Protein AF-A0A9J6GJ18-F1 (afdb_monomer_lite)

Secondary structure (DSSP, 8-state):
-----TTGGG-TTTTTTS-HHHHHHHHHHHHHHHHHTSSS--HHHHHHHHHHHHHHHHHHHHHH-GGG--HHHHHGGGHHHHHHHH---

Foldseek 3Di:
DDPPPPLVVVCPVCVVPDDPVVVVLVSLQVQLLVLLQDQDHDPVSLVSSLVSLVVSLVCQCVPPNPVSNDPVSVCSNCSSVCCVVPNRD

Radius of gyration: 13.62 Å; chains: 1; bounding box: 29×30×32 Å

Structure (mmCIF, N/CA/C/O backbone):
data_AF-A0A9J6GJ18-F1
#
_entry.id   AF-A0A9J6GJ18-F1
#
loop_
_atom_site.group_PDB
_atom_site.id
_atom_site.type_symbol
_atom_site.label_atom_id
_atom_site.label_alt_id
_atom_site.label_comp_id
_atom_site.label_asym_id
_atom_site.label_entity_id
_atom_site.label_seq_id
_atom_site.pdbx_PDB_ins_code
_atom_site.Cartn_x
_atom_site.Cartn_y
_atom_site.Cartn_z
_atom_site.occupancy
_atom_site.B_iso_or_equiv
_atom_site.auth_seq_id
_atom_site.auth_comp_id
_atom_site.auth_asym_id
_atom_site.auth_atom_id
_atom_site.pdbx_PDB_model_num
ATOM 1 N N . MET A 1 1 ? 14.001 -14.867 13.786 1.00 31.17 1 MET A N 1
ATOM 2 C CA . MET A 1 1 ? 12.628 -15.407 13.809 1.00 31.17 1 MET A CA 1
ATOM 3 C C . MET A 1 1 ? 11.878 -14.633 12.752 1.00 31.17 1 MET A C 1
ATOM 5 O O . MET A 1 1 ? 11.484 -13.504 13.009 1.00 31.17 1 MET A O 1
ATOM 9 N N . GLU A 1 2 ? 11.879 -15.155 11.528 1.00 33.03 2 GLU A N 1
ATOM 10 C CA . GLU A 1 2 ? 11.274 -14.472 10.386 1.00 33.03 2 GLU A CA 1
ATOM 11 C C . GLU A 1 2 ? 9.782 -14.330 10.669 1.00 33.03 2 GLU A C 1
ATOM 13 O O . GLU A 1 2 ? 9.090 -15.312 10.944 1.00 33.03 2 GLU A O 1
ATOM 18 N N . MET A 1 3 ? 9.315 -13.088 10.712 1.00 37.62 3 MET A N 1
ATOM 19 C CA . MET A 1 3 ? 7.900 -12.781 10.783 1.00 37.62 3 MET A CA 1
ATOM 20 C C . MET A 1 3 ? 7.313 -13.218 9.444 1.00 37.62 3 MET A C 1
ATOM 22 O O . MET A 1 3 ? 7.356 -12.462 8.481 1.00 37.62 3 MET A O 1
ATOM 26 N N . VAL A 1 4 ? 6.832 -14.460 9.369 1.00 46.94 4 VAL A N 1
ATOM 27 C CA . VAL A 1 4 ? 5.990 -14.906 8.259 1.00 46.94 4 VAL A CA 1
ATOM 28 C C . VAL A 1 4 ? 4.777 -13.987 8.292 1.00 46.94 4 VAL A C 1
ATOM 30 O O . VAL 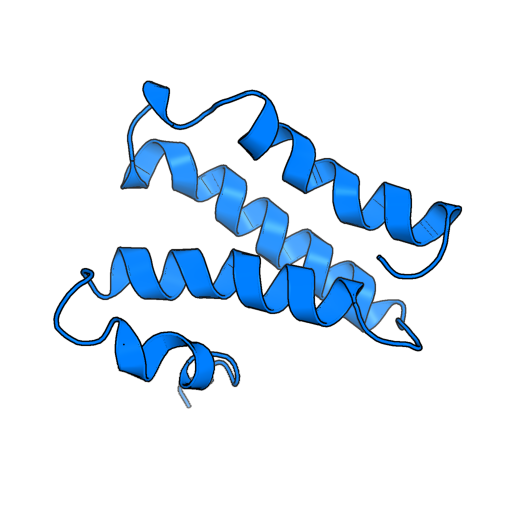A 1 4 ? 3.946 -14.082 9.198 1.00 46.94 4 VAL A O 1
ATOM 33 N N . ASP A 1 5 ? 4.750 -13.012 7.384 1.00 53.12 5 ASP A N 1
ATOM 34 C CA . ASP A 1 5 ? 3.638 -12.085 7.253 1.00 53.12 5 ASP A CA 1
ATOM 35 C C . ASP A 1 5 ? 2.375 -12.947 7.045 1.00 53.12 5 ASP A C 1
ATOM 37 O O . ASP A 1 5 ? 2.345 -13.787 6.139 1.00 53.12 5 ASP A O 1
ATOM 41 N N . PRO A 1 6 ? 1.348 -12.828 7.911 1.00 54.44 6 PRO A N 1
ATOM 42 C CA . PRO A 1 6 ? 0.171 -13.696 7.865 1.00 54.44 6 PRO A CA 1
ATOM 43 C C . PRO A 1 6 ? -0.626 -13.552 6.560 1.00 54.44 6 PRO A C 1
ATOM 45 O O . PRO A 1 6 ? -1.581 -14.299 6.347 1.00 54.44 6 PRO A O 1
ATOM 48 N N . PHE A 1 7 ? -0.231 -12.629 5.674 1.00 56.91 7 PHE A N 1
ATOM 49 C CA . PHE A 1 7 ? -0.793 -12.451 4.349 1.00 56.91 7 PHE A CA 1
ATOM 50 C C . PHE A 1 7 ? -0.039 -13.206 3.235 1.00 56.91 7 PHE A C 1
ATOM 52 O O . PHE A 1 7 ? -0.487 -13.181 2.089 1.00 56.91 7 PHE A O 1
ATOM 59 N N . LEU A 1 8 ? 1.018 -13.971 3.535 1.00 53.38 8 LEU A N 1
ATOM 60 C CA . LEU A 1 8 ? 1.624 -14.886 2.550 1.00 53.38 8 LEU A CA 1
ATOM 61 C C . LEU A 1 8 ? 0.622 -15.964 2.068 1.00 53.38 8 LEU A C 1
ATOM 63 O O . LEU A 1 8 ? 0.756 -16.514 0.983 1.00 53.38 8 LEU A O 1
ATOM 67 N N . GLY A 1 9 ? -0.442 -16.222 2.837 1.00 57.22 9 GLY A N 1
ATOM 68 C CA . GLY A 1 9 ? -1.519 -17.144 2.461 1.00 57.22 9 GLY A CA 1
ATOM 69 C C . GLY A 1 9 ? -2.499 -16.633 1.393 1.00 57.22 9 GLY A C 1
ATOM 70 O O . GLY A 1 9 ? -3.362 -17.405 0.979 1.00 57.22 9 GLY A O 1
ATOM 71 N N . TYR A 1 10 ? -2.414 -15.374 0.939 1.00 62.84 10 TYR A N 1
ATOM 72 C CA . TYR A 1 10 ? -3.341 -14.829 -0.075 1.00 62.84 10 TYR A CA 1
ATOM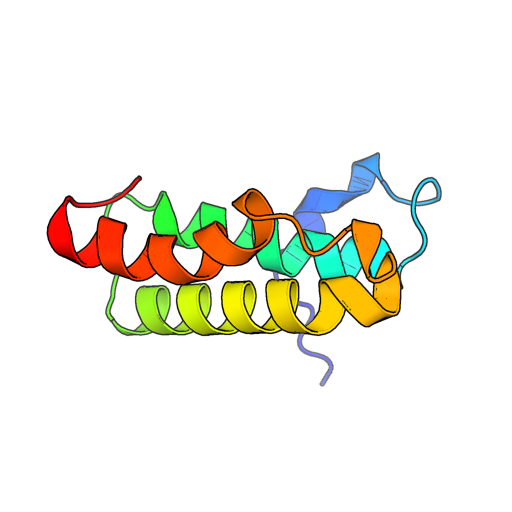 73 C C . TYR A 1 10 ? -2.876 -15.027 -1.523 1.00 62.84 10 TYR A C 1
ATOM 75 O O . TYR A 1 10 ? -3.655 -14.775 -2.442 1.00 62.84 10 TYR A O 1
ATOM 83 N N . THR A 1 11 ? -1.641 -15.478 -1.746 1.00 68.69 11 THR A N 1
ATOM 84 C CA . THR A 1 11 ? -1.052 -15.640 -3.082 1.00 68.69 11 THR A CA 1
ATOM 85 C C . THR A 1 11 ? -0.741 -17.076 -3.548 1.00 68.69 11 THR A C 1
ATOM 87 O O . THR A 1 11 ? -0.035 -17.174 -4.547 1.00 68.69 11 THR A O 1
ATOM 90 N N . PRO A 1 12 ? -1.289 -18.191 -2.996 1.00 75.19 12 PRO A N 1
ATOM 91 C CA . PRO A 1 12 ? -0.988 -19.538 -3.514 1.00 75.19 12 PRO A CA 1
ATOM 92 C C . PRO A 1 12 ? -1.263 -19.703 -5.014 1.00 75.19 12 PRO A C 1
ATOM 94 O O . PRO A 1 12 ? -0.657 -20.523 -5.692 1.00 75.19 12 PRO A O 1
ATOM 97 N N . CYS A 1 13 ? -2.209 -18.928 -5.552 1.00 81.12 13 CYS A N 1
ATOM 98 C CA . CYS A 1 13 ? -2.545 -18.943 -6.972 1.00 81.12 13 CYS A CA 1
ATOM 99 C C . CYS A 1 13 ? -1.549 -18.183 -7.864 1.00 81.12 13 CYS A C 1
ATOM 101 O O . CYS A 1 13 ? -1.687 -18.234 -9.084 1.00 81.12 13 CYS A O 1
ATOM 103 N N . LEU A 1 14 ? -0.586 -17.467 -7.281 1.00 83.50 14 LEU A N 1
ATOM 104 C CA . LEU A 1 14 ? 0.440 -16.686 -7.977 1.00 83.50 14 LEU A CA 1
ATOM 105 C C . LEU A 1 14 ? 1.833 -17.323 -7.863 1.00 83.50 14 LEU A C 1
ATOM 107 O O . LEU A 1 14 ? 2.752 -16.884 -8.563 1.00 83.50 14 LEU A O 1
ATOM 111 N N . ASP A 1 15 ? 1.966 -18.379 -7.056 1.00 83.06 15 ASP A N 1
ATOM 112 C CA . ASP A 1 15 ? 3.187 -19.166 -6.916 1.00 83.06 15 ASP A CA 1
ATOM 113 C C . ASP A 1 15 ? 3.628 -19.732 -8.271 1.00 83.06 15 ASP A C 1
ATOM 115 O O . ASP A 1 15 ? 2.868 -20.383 -8.991 1.00 83.06 15 ASP A O 1
ATOM 119 N N . GLY A 1 16 ? 4.876 -19.446 -8.647 1.00 84.62 16 GLY A N 1
ATOM 120 C CA . GLY A 1 16 ? 5.442 -19.840 -9.940 1.00 84.62 16 GLY A CA 1
ATOM 121 C C . GLY A 1 16 ? 4.949 -19.026 -11.146 1.00 84.62 16 GLY A C 1
ATOM 122 O O . GLY A 1 16 ? 5.445 -19.247 -12.249 1.00 84.62 16 GLY A O 1
ATOM 123 N N . ILE A 1 17 ? 4.021 -18.077 -10.958 1.00 89.56 17 ILE A N 1
ATOM 124 C CA . ILE A 1 17 ? 3.554 -17.149 -12.006 1.00 89.56 17 ILE A CA 1
ATOM 125 C C . ILE A 1 17 ? 4.235 -15.787 -11.859 1.00 89.56 17 ILE A C 1
ATOM 127 O O . ILE A 1 17 ? 4.721 -15.222 -12.839 1.00 89.56 17 ILE A O 1
ATOM 131 N N . LEU A 1 18 ? 4.267 -15.249 -10.638 1.00 88.06 18 LEU A N 1
ATOM 132 C CA . LEU A 1 18 ? 4.920 -13.979 -10.327 1.00 88.06 18 LEU A CA 1
ATOM 133 C C . LEU A 1 18 ? 6.237 -14.218 -9.592 1.00 88.06 18 LEU A C 1
ATOM 135 O O . LEU A 1 18 ? 6.339 -15.103 -8.748 1.00 88.06 18 LEU A O 1
ATOM 139 N N . ALA A 1 19 ? 7.229 -13.371 -9.865 1.00 91.19 19 ALA A N 1
ATOM 140 C CA . ALA A 1 19 ? 8.446 -13.336 -9.064 1.00 91.19 19 ALA A CA 1
ATOM 141 C C . ALA A 1 19 ? 8.115 -12.984 -7.605 1.00 91.19 19 ALA A C 1
ATOM 143 O O . ALA A 1 19 ? 7.284 -12.104 -7.360 1.00 91.19 19 ALA A O 1
ATOM 144 N N . ASP A 1 20 ? 8.803 -13.616 -6.654 1.00 88.94 20 ASP A N 1
ATOM 145 C CA . ASP A 1 20 ? 8.545 -13.475 -5.213 1.00 88.94 20 ASP A CA 1
ATOM 146 C C . ASP A 1 20 ? 8.514 -12.012 -4.755 1.00 88.94 20 ASP A C 1
ATOM 148 O O . ASP A 1 20 ? 7.680 -11.618 -3.945 1.00 88.94 20 ASP A O 1
ATOM 152 N N . ILE A 1 21 ? 9.374 -11.166 -5.329 1.00 92.12 21 ILE A N 1
ATOM 153 C CA . ILE A 1 21 ? 9.407 -9.731 -5.027 1.00 92.12 21 ILE A CA 1
ATOM 154 C C . ILE A 1 21 ? 8.103 -9.018 -5.414 1.00 92.12 21 ILE A C 1
ATOM 156 O O . ILE A 1 21 ? 7.582 -8.215 -4.641 1.00 92.12 21 ILE A O 1
ATOM 160 N N . CYS A 1 22 ? 7.526 -9.353 -6.569 1.00 92.38 22 CYS A N 1
ATOM 161 C CA . CYS A 1 22 ? 6.255 -8.796 -7.022 1.00 92.38 22 CYS A CA 1
ATOM 162 C C . CYS A 1 22 ? 5.086 -9.341 -6.195 1.00 92.38 22 CYS A C 1
ATOM 164 O O . CYS A 1 22 ? 4.134 -8.607 -5.924 1.00 92.38 22 CYS A O 1
ATOM 166 N N . GLN A 1 23 ? 5.165 -10.605 -5.768 1.00 90.88 23 GLN A N 1
ATOM 167 C CA . GLN A 1 23 ? 4.167 -11.209 -4.886 1.00 90.88 23 GLN A CA 1
ATOM 168 C C . GLN A 1 23 ? 4.154 -10.536 -3.510 1.00 90.88 23 GLN A C 1
ATOM 170 O O . GLN A 1 23 ? 3.112 -10.047 -3.078 1.00 90.88 23 GLN A O 1
ATOM 175 N N . ASN A 1 24 ? 5.317 -10.415 -2.868 1.00 91.12 24 ASN A N 1
ATOM 176 C CA . ASN A 1 24 ? 5.465 -9.733 -1.581 1.00 91.12 24 ASN A CA 1
ATOM 177 C C . ASN A 1 24 ? 4.996 -8.276 -1.659 1.00 91.12 24 ASN A C 1
ATOM 179 O O . ASN A 1 24 ? 4.276 -7.795 -0.782 1.00 91.12 24 ASN A O 1
ATOM 183 N N . HIS A 1 25 ? 5.335 -7.592 -2.752 1.00 95.06 25 HIS A N 1
ATOM 184 C CA . HIS A 1 25 ? 4.851 -6.246 -3.011 1.00 95.06 25 HIS A CA 1
ATOM 185 C C . HI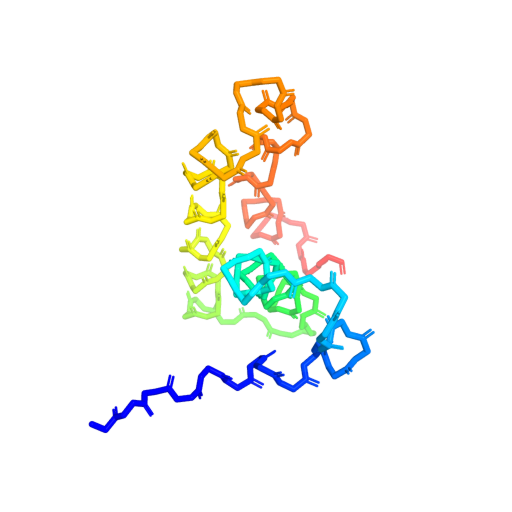S A 1 25 ? 3.316 -6.198 -3.119 1.00 95.06 25 HIS A C 1
ATOM 187 O O . HIS A 1 25 ? 2.671 -5.352 -2.500 1.00 95.06 25 HIS A O 1
ATOM 193 N N . LEU A 1 26 ? 2.690 -7.132 -3.840 1.00 93.12 26 LEU A N 1
ATOM 194 C CA . LEU A 1 26 ? 1.230 -7.219 -3.924 1.00 93.12 26 LEU A CA 1
ATOM 195 C C . LEU A 1 26 ? 0.581 -7.484 -2.552 1.00 93.12 26 LEU A C 1
ATOM 197 O O . LEU A 1 26 ? -0.457 -6.884 -2.249 1.00 93.12 26 LEU A O 1
ATOM 201 N N . CYS A 1 27 ? 1.205 -8.306 -1.702 1.00 93.19 27 CYS A N 1
ATOM 202 C CA . CYS A 1 27 ? 0.736 -8.587 -0.342 1.00 93.19 27 CYS A CA 1
ATOM 203 C C . CYS A 1 27 ? 0.628 -7.326 0.528 1.00 93.19 27 CYS A C 1
ATOM 205 O O . CYS A 1 27 ? -0.299 -7.230 1.336 1.00 93.19 27 CYS A O 1
ATOM 207 N N . LEU A 1 28 ? 1.490 -6.317 0.336 1.00 96.00 28 LEU A N 1
ATOM 208 C CA . LEU A 1 28 ? 1.364 -5.024 1.028 1.00 96.00 28 LEU A CA 1
ATOM 209 C C . LEU A 1 28 ? 0.010 -4.368 0.730 1.00 96.00 28 LEU A C 1
ATOM 211 O O . LEU A 1 28 ? -0.715 -3.972 1.648 1.00 96.00 28 LEU A O 1
ATOM 215 N N . ARG A 1 29 ? -0.367 -4.302 -0.552 1.00 95.44 29 ARG A N 1
ATOM 216 C CA . ARG A 1 29 ? -1.639 -3.707 -0.978 1.00 95.44 29 ARG A CA 1
ATOM 217 C C . ARG A 1 29 ? -2.835 -4.535 -0.519 1.00 95.44 29 ARG A C 1
ATOM 219 O O . ARG A 1 29 ? -3.778 -3.960 0.022 1.00 95.44 29 ARG A O 1
ATOM 226 N N . VAL A 1 30 ? -2.810 -5.853 -0.725 1.00 94.50 30 VAL A N 1
ATOM 227 C CA . VAL A 1 30 ? -3.913 -6.745 -0.319 1.00 94.50 30 VAL A CA 1
ATOM 228 C C . VAL A 1 30 ? -4.111 -6.691 1.195 1.00 94.50 30 VAL A C 1
ATOM 230 O O . VAL A 1 30 ? -5.232 -6.481 1.654 1.00 94.50 30 VAL A O 1
ATOM 233 N N . GLY A 1 31 ? -3.029 -6.784 1.971 1.00 94.56 31 GLY A N 1
ATOM 234 C CA . GLY A 1 31 ? -3.079 -6.700 3.428 1.00 94.56 31 GLY A CA 1
ATOM 235 C C . GLY A 1 31 ? -3.603 -5.351 3.923 1.00 94.56 31 GLY A C 1
ATOM 236 O O . GLY A 1 31 ? -4.425 -5.312 4.837 1.00 94.56 31 GLY A O 1
ATOM 237 N N . ALA A 1 32 ? -3.200 -4.240 3.299 1.00 96.81 32 ALA A N 1
ATOM 238 C CA . ALA A 1 32 ? -3.734 -2.928 3.653 1.00 96.81 32 ALA A CA 1
ATOM 239 C C . ALA A 1 32 ? -5.236 -2.801 3.364 1.00 96.81 32 ALA A C 1
ATOM 241 O O . ALA A 1 32 ? -5.983 -2.345 4.226 1.00 96.81 32 ALA A O 1
ATOM 242 N N . VAL A 1 33 ? -5.691 -3.225 2.180 1.00 96.12 33 VAL A N 1
ATOM 243 C CA . VAL A 1 33 ? -7.118 -3.192 1.819 1.00 96.12 33 VAL A CA 1
ATOM 244 C C . VAL A 1 33 ? -7.930 -4.101 2.739 1.00 96.12 33 VAL A C 1
ATOM 246 O O . VAL A 1 33 ? -8.973 -3.682 3.226 1.00 96.12 33 VAL A O 1
ATOM 249 N N . HIS A 1 34 ? -7.425 -5.293 3.062 1.00 95.44 34 HIS A N 1
ATOM 250 C CA . HIS A 1 34 ? -8.064 -6.191 4.022 1.00 95.44 34 HIS A CA 1
ATOM 251 C C . HIS A 1 34 ? -8.252 -5.530 5.396 1.00 95.44 34 HIS A C 1
ATOM 253 O O . HIS A 1 34 ? -9.318 -5.645 5.994 1.00 95.44 34 HIS A O 1
ATOM 259 N N . ILE A 1 35 ? -7.248 -4.796 5.886 1.00 96.31 35 ILE A N 1
ATOM 260 C CA . ILE A 1 35 ? -7.369 -4.037 7.136 1.00 96.31 35 ILE A CA 1
ATOM 261 C C . ILE A 1 35 ? -8.446 -2.947 7.029 1.00 96.31 35 ILE A C 1
ATOM 263 O O . ILE A 1 35 ? -9.231 -2.776 7.960 1.00 96.31 35 ILE A O 1
ATOM 267 N N . LEU A 1 36 ? -8.480 -2.215 5.914 1.00 96.75 36 LEU A N 1
ATOM 268 C CA . LEU A 1 36 ? -9.422 -1.113 5.691 1.00 96.75 36 LEU A CA 1
ATOM 269 C C . LEU A 1 36 ? -10.874 -1.570 5.449 1.00 96.75 36 LEU A C 1
ATOM 271 O O . LEU A 1 36 ? -11.775 -0.739 5.529 1.00 96.75 36 LEU A O 1
ATOM 275 N N . LEU A 1 37 ? -11.089 -2.862 5.188 1.00 96.31 37 LEU A N 1
ATOM 276 C CA . LEU A 1 37 ? -12.401 -3.502 5.028 1.00 96.31 37 LEU A CA 1
ATOM 277 C C . LEU A 1 37 ? -12.949 -4.122 6.325 1.00 96.31 37 LEU A C 1
ATOM 279 O O . LEU A 1 37 ? -14.031 -4.701 6.313 1.00 96.31 37 LEU A O 1
ATOM 283 N N . LYS A 1 38 ? -12.212 -4.074 7.443 1.00 95.06 38 LYS A N 1
ATOM 284 C CA . LYS A 1 38 ? -12.703 -4.629 8.714 1.00 95.06 38 LYS A CA 1
ATOM 285 C C . LYS A 1 38 ? -13.926 -3.851 9.210 1.00 95.06 38 LYS A C 1
ATOM 287 O O . LYS A 1 38 ? -13.907 -2.623 9.208 1.00 95.06 38 LYS A O 1
ATOM 292 N N . ASP A 1 39 ? -14.899 -4.555 9.791 1.00 94.06 39 ASP A N 1
ATOM 293 C CA . ASP A 1 39 ? -16.080 -3.948 10.436 1.00 94.06 39 ASP A CA 1
ATOM 294 C C . ASP A 1 39 ? -15.710 -2.944 11.541 1.00 94.06 39 ASP A C 1
ATOM 296 O O . ASP A 1 39 ? -16.409 -1.962 11.790 1.00 94.06 39 ASP A O 1
ATOM 300 N N . SER A 1 40 ? -14.589 -3.191 12.223 1.00 94.06 40 SER A N 1
ATOM 301 C CA . SER A 1 40 ? -14.022 -2.292 13.220 1.00 94.06 40 SER A CA 1
ATOM 302 C C . SER A 1 40 ? -12.522 -2.149 13.005 1.00 94.06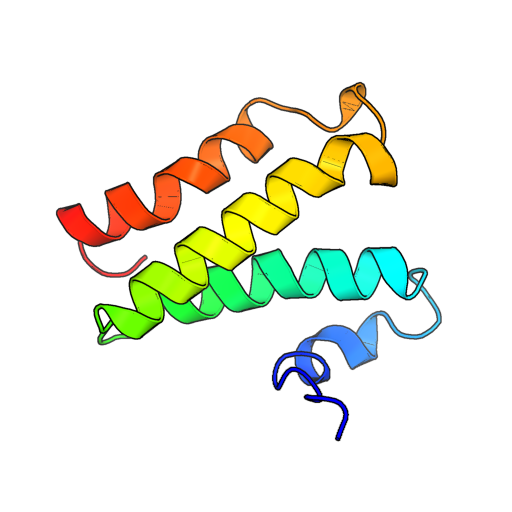 40 SER A C 1
ATOM 304 O O . SER A 1 40 ? -11.788 -3.138 12.947 1.00 94.06 40 SER A O 1
ATOM 306 N N . ILE A 1 41 ? -12.065 -0.902 12.899 1.00 95.62 41 ILE A N 1
ATOM 307 C CA . ILE A 1 41 ? -10.674 -0.563 12.600 1.00 95.62 41 ILE A CA 1
ATOM 308 C C . ILE A 1 41 ? -10.090 0.180 13.794 1.00 95.62 41 ILE A C 1
ATOM 310 O O . ILE A 1 41 ? -10.500 1.295 14.127 1.00 95.62 41 ILE A O 1
ATOM 314 N N . THR A 1 42 ? -9.102 -0.426 14.448 1.00 96.25 42 THR A N 1
ATOM 315 C CA . THR A 1 42 ? -8.389 0.230 15.546 1.00 96.25 42 THR A CA 1
ATOM 316 C C . THR A 1 42 ? -7.387 1.265 15.023 1.00 96.25 42 THR A C 1
ATOM 318 O O . THR A 1 42 ? -7.011 1.290 13.851 1.00 96.25 42 THR A O 1
ATOM 321 N N . ARG A 1 43 ? -6.847 2.108 15.913 1.00 95.94 43 ARG A N 1
ATOM 322 C CA . ARG A 1 43 ? -5.734 3.008 15.546 1.00 95.94 43 ARG A CA 1
ATOM 323 C C . ARG A 1 43 ? -4.481 2.249 15.091 1.00 95.94 43 ARG A C 1
ATOM 325 O O . ARG A 1 43 ? -3.721 2.772 14.281 1.00 95.94 43 ARG A O 1
ATOM 332 N N . CYS A 1 44 ? -4.254 1.050 15.632 1.00 97.19 44 CYS A N 1
ATOM 333 C CA . CYS A 1 44 ? -3.126 0.205 15.246 1.00 97.19 44 CYS A CA 1
ATOM 334 C C . CYS A 1 44 ? -3.323 -0.341 13.828 1.00 97.19 44 CYS A C 1
ATOM 336 O O . CYS A 1 44 ? -2.428 -0.212 12.998 1.00 97.19 44 CYS A O 1
ATOM 338 N N . ASP A 1 45 ? -4.527 -0.842 13.536 1.00 96.69 45 ASP A N 1
ATOM 339 C CA . ASP A 1 45 ? -4.935 -1.269 12.195 1.00 96.69 45 ASP A CA 1
ATOM 340 C C . ASP A 1 45 ? -4.748 -0.142 11.176 1.00 96.69 45 ASP A C 1
ATOM 342 O O . ASP A 1 45 ? -4.053 -0.313 10.177 1.00 96.69 45 ASP A O 1
ATOM 346 N N . MET A 1 46 ? -5.286 1.043 11.476 1.00 97.38 46 MET A N 1
ATOM 347 C CA . MET A 1 46 ? -5.178 2.211 10.603 1.00 97.38 46 MET A CA 1
ATOM 348 C C . MET A 1 46 ? -3.715 2.574 10.302 1.00 97.38 46 MET A C 1
ATOM 350 O O . MET A 1 46 ? -3.351 2.797 9.148 1.00 97.38 46 MET A O 1
ATOM 354 N N . ARG A 1 47 ? -2.850 2.586 11.326 1.00 97.88 47 ARG A N 1
ATOM 355 C CA . ARG A 1 47 ? -1.411 2.842 11.153 1.00 97.88 47 ARG A CA 1
ATOM 356 C C . ARG A 1 47 ? -0.741 1.762 10.303 1.00 97.88 47 ARG A C 1
ATOM 358 O O . ARG A 1 47 ? 0.088 2.087 9.459 1.00 97.88 47 ARG A O 1
ATOM 365 N N . ASN A 1 48 ? -1.098 0.498 10.507 1.00 97.69 48 ASN A N 1
ATOM 366 C CA . ASN A 1 48 ? -0.548 -0.609 9.732 1.00 97.69 48 ASN A CA 1
ATOM 367 C C . ASN A 1 48 ? -0.944 -0.505 8.247 1.00 97.69 48 ASN A C 1
ATOM 369 O O . ASN A 1 48 ? -0.084 -0.598 7.375 1.00 97.69 48 ASN A O 1
ATOM 373 N N . ALA A 1 49 ? -2.212 -0.202 7.952 1.00 97.69 49 ALA A N 1
ATOM 374 C CA . ALA A 1 49 ? -2.671 0.038 6.584 1.00 97.69 49 ALA A CA 1
ATOM 375 C C . ALA A 1 49 ? -1.958 1.235 5.929 1.00 97.69 49 ALA A C 1
ATOM 377 O O . ALA A 1 49 ? -1.530 1.135 4.780 1.00 97.69 49 ALA A O 1
ATOM 378 N N . MET A 1 50 ? -1.769 2.342 6.661 1.00 98.31 50 MET A N 1
ATOM 379 C CA . MET A 1 50 ? -0.995 3.496 6.176 1.00 98.31 50 MET A CA 1
ATOM 380 C C . MET A 1 50 ? 0.444 3.117 5.816 1.00 98.31 50 MET A C 1
ATOM 382 O O . MET A 1 50 ? 0.924 3.507 4.751 1.00 98.31 50 MET A O 1
ATOM 386 N N . ASN A 1 51 ? 1.119 2.351 6.676 1.00 98.44 51 ASN A N 1
ATOM 387 C CA . ASN A 1 51 ? 2.499 1.931 6.444 1.00 98.44 51 ASN A CA 1
ATOM 388 C C . ASN A 1 51 ? 2.600 1.020 5.216 1.00 98.44 51 ASN A C 1
ATOM 390 O O . ASN A 1 51 ? 3.399 1.297 4.326 1.00 98.44 51 ASN A O 1
ATOM 394 N N . LYS A 1 52 ? 1.732 0.004 5.116 1.00 98.12 52 LYS A N 1
ATOM 395 C CA . LYS A 1 52 ? 1.707 -0.926 3.978 1.00 98.12 52 LYS A CA 1
ATOM 396 C C . LYS A 1 52 ? 1.422 -0.220 2.644 1.00 98.12 52 LYS A C 1
ATOM 398 O O . LYS A 1 52 ? 2.087 -0.511 1.655 1.00 98.12 52 LYS A O 1
ATOM 403 N N . LEU A 1 53 ? 0.482 0.734 2.595 1.00 98.56 53 LEU A N 1
ATOM 404 C CA . LEU A 1 53 ? 0.204 1.499 1.364 1.00 98.56 53 LEU A CA 1
ATOM 405 C C . LEU A 1 53 ? 1.333 2.468 1.009 1.00 98.56 53 LEU A C 1
ATOM 407 O O . LEU A 1 53 ? 1.619 2.650 -0.171 1.00 98.56 53 LEU A O 1
ATOM 411 N N . SER A 1 54 ? 1.984 3.066 2.009 1.00 98.50 54 SER A N 1
ATOM 412 C CA . SER A 1 54 ? 3.160 3.911 1.783 1.00 98.50 54 SER A CA 1
ATOM 413 C C . SER A 1 54 ? 4.304 3.100 1.187 1.00 98.50 54 SER A C 1
ATOM 415 O O . SER A 1 54 ? 4.877 3.506 0.183 1.00 98.50 54 SER A O 1
ATOM 417 N N . GLU A 1 55 ? 4.588 1.932 1.758 1.00 98.38 55 GLU A N 1
ATOM 418 C CA . GLU A 1 55 ? 5.628 1.029 1.270 1.00 98.38 55 GLU A CA 1
ATOM 419 C C . GLU A 1 55 ? 5.331 0.514 -0.144 1.00 98.38 55 GLU A C 1
ATOM 421 O O . GLU A 1 55 ? 6.208 0.576 -1.002 1.00 98.38 55 GLU A O 1
ATOM 426 N N . PHE A 1 56 ? 4.082 0.120 -0.422 1.00 98.44 56 PHE A N 1
ATOM 427 C CA . PHE A 1 56 ? 3.644 -0.246 -1.771 1.00 98.44 56 PHE A CA 1
ATOM 428 C C . PHE A 1 56 ? 3.918 0.888 -2.769 1.00 98.44 56 PHE A C 1
ATOM 430 O O . PHE A 1 56 ? 4.592 0.700 -3.771 1.00 98.44 56 PHE A O 1
ATOM 437 N N . VAL A 1 57 ? 3.443 2.106 -2.495 1.00 98.50 57 VAL A N 1
ATOM 438 C CA . VAL A 1 57 ? 3.613 3.229 -3.435 1.00 98.50 57 VAL A CA 1
ATOM 439 C C . VAL A 1 57 ? 5.083 3.625 -3.604 1.00 98.50 57 VAL A C 1
ATOM 441 O O . VAL A 1 57 ? 5.470 3.997 -4.708 1.00 98.50 57 VAL A O 1
ATOM 444 N N . LEU A 1 58 ? 5.902 3.523 -2.553 1.00 98.31 58 LEU A N 1
ATOM 445 C CA . LEU A 1 58 ? 7.339 3.805 -2.629 1.00 98.31 58 LEU A CA 1
ATOM 446 C C . LEU A 1 58 ? 8.080 2.814 -3.537 1.00 98.31 58 LEU A C 1
ATOM 448 O O . LEU A 1 58 ? 8.941 3.233 -4.301 1.00 98.31 58 LEU A O 1
ATOM 452 N N . GLN A 1 59 ? 7.732 1.526 -3.486 1.00 98.19 59 GLN A N 1
ATOM 453 C CA . GLN A 1 59 ? 8.410 0.477 -4.260 1.00 98.19 59 GLN A CA 1
ATOM 454 C C . GLN A 1 59 ? 7.913 0.365 -5.715 1.00 98.19 59 GLN A C 1
ATOM 456 O O . GLN A 1 59 ? 8.531 -0.317 -6.533 1.00 98.19 59 GLN A O 1
ATOM 461 N N . MET A 1 60 ? 6.810 1.031 -6.069 1.00 98.38 60 MET A N 1
ATOM 462 C CA . MET A 1 60 ? 6.191 0.920 -7.395 1.00 98.38 60 MET A CA 1
ATOM 463 C C . MET A 1 60 ? 7.109 1.352 -8.548 1.00 98.38 60 MET A C 1
ATOM 465 O O . MET A 1 60 ? 7.115 0.694 -9.590 1.00 98.38 60 MET A O 1
ATOM 469 N N . GLU A 1 61 ? 7.872 2.437 -8.390 1.00 97.94 61 GLU A N 1
ATOM 470 C CA . GLU A 1 61 ? 8.788 2.901 -9.441 1.00 97.94 61 GLU A CA 1
ATOM 471 C C . GLU A 1 61 ? 9.960 1.938 -9.635 1.00 97.94 61 GLU A C 1
ATOM 473 O O . GLU A 1 61 ? 10.286 1.601 -10.772 1.00 97.94 61 GLU A O 1
ATOM 478 N N . ASP A 1 62 ? 10.545 1.447 -8.545 1.00 97.50 62 ASP A N 1
ATOM 479 C CA . ASP A 1 62 ? 11.701 0.551 -8.604 1.00 97.50 62 ASP A CA 1
ATOM 480 C C . ASP A 1 62 ? 11.338 -0.814 -9.207 1.00 97.50 62 ASP A C 1
ATOM 482 O O . ASP A 1 62 ? 12.116 -1.390 -9.967 1.00 97.50 62 ASP A O 1
ATOM 486 N N . LEU A 1 63 ? 10.142 -1.328 -8.901 1.00 97.50 63 LEU A N 1
ATOM 487 C CA . LEU A 1 63 ? 9.710 -2.658 -9.340 1.00 97.50 63 LEU A CA 1
ATOM 488 C C . LEU A 1 63 ? 9.078 -2.675 -10.736 1.00 97.50 63 LEU A C 1
ATOM 490 O O . LEU A 1 63 ? 9.215 -3.664 -11.456 1.00 97.50 63 LEU A O 1
ATOM 494 N N . TYR A 1 64 ? 8.371 -1.610 -11.123 1.00 96.94 64 TYR A N 1
ATOM 495 C CA . TYR A 1 64 ? 7.562 -1.592 -12.352 1.00 96.94 64 TYR A CA 1
ATOM 496 C C . TYR A 1 64 ? 7.880 -0.408 -13.276 1.00 96.94 64 TYR A C 1
ATOM 498 O O . TYR A 1 64 ? 7.287 -0.277 -14.350 1.00 96.94 64 TYR A O 1
ATOM 506 N N . GLY A 1 65 ? 8.828 0.446 -12.887 1.00 97.88 65 GLY A N 1
ATOM 507 C CA . GLY A 1 65 ? 9.263 1.615 -13.638 1.00 97.88 65 GLY A CA 1
ATOM 50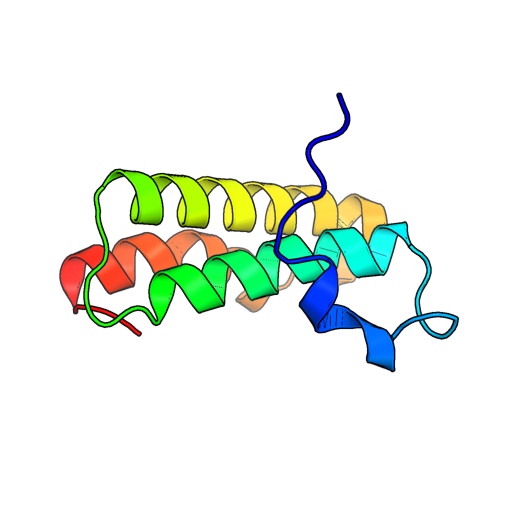8 C C . GLY A 1 65 ? 8.385 2.849 -13.427 1.00 97.88 65 GLY A C 1
ATOM 509 O O . GLY A 1 65 ? 7.233 2.790 -12.994 1.00 97.88 65 GLY A O 1
ATOM 510 N N . LYS A 1 66 ? 8.913 4.006 -13.833 1.00 97.38 66 LYS A N 1
ATOM 511 C CA . LYS A 1 66 ? 8.255 5.317 -13.698 1.00 97.38 66 LYS A CA 1
ATOM 512 C C . LYS A 1 66 ? 6.849 5.382 -14.306 1.00 97.38 66 LYS A C 1
ATOM 514 O O . LYS A 1 66 ? 5.985 6.083 -13.788 1.00 97.38 66 LYS A O 1
ATOM 519 N N . GLY A 1 67 ? 6.596 4.644 -15.390 1.00 97.81 67 GLY A N 1
ATOM 520 C CA . GLY A 1 67 ? 5.272 4.577 -16.022 1.00 97.81 67 GLY A CA 1
ATOM 521 C C . GLY A 1 67 ? 4.190 3.962 -15.127 1.00 97.81 67 GLY A C 1
ATOM 522 O O . GLY A 1 67 ? 3.009 4.252 -15.310 1.00 97.81 67 GLY A O 1
ATOM 523 N N . ALA A 1 68 ? 4.581 3.160 -14.133 1.00 97.75 68 ALA A N 1
ATOM 524 C CA . ALA A 1 68 ? 3.667 2.546 -13.181 1.00 97.75 68 ALA A CA 1
ATOM 525 C C . ALA A 1 68 ? 3.229 3.502 -12.056 1.00 97.75 68 ALA A C 1
ATOM 527 O O . ALA A 1 68 ? 2.216 3.243 -11.403 1.00 97.75 68 ALA A O 1
ATOM 528 N N . MET A 1 69 ? 3.915 4.640 -11.871 1.00 97.69 69 MET A N 1
ATOM 529 C CA . MET A 1 69 ? 3.555 5.703 -10.919 1.00 97.69 69 MET A CA 1
ATOM 530 C C . MET A 1 69 ? 2.371 6.537 -11.422 1.00 97.69 69 MET A C 1
ATOM 532 O O . MET A 1 69 ? 2.451 7.743 -11.653 1.00 97.69 69 MET A O 1
ATOM 536 N N . THR A 1 70 ? 1.243 5.866 -11.625 1.00 98.00 70 THR A N 1
ATOM 537 C CA . THR A 1 70 ? 0.004 6.490 -12.084 1.00 98.00 70 THR A CA 1
ATOM 538 C C . THR A 1 70 ? -0.673 7.269 -10.959 1.00 98.00 70 THR A C 1
ATOM 540 O O . THR A 1 70 ? -0.459 7.021 -9.770 1.00 98.00 70 THR A O 1
ATOM 543 N N . PHE A 1 71 ? -1.584 8.169 -11.330 1.00 97.88 71 PHE A N 1
ATOM 544 C CA . PHE A 1 71 ? -2.427 8.871 -10.363 1.00 97.88 71 PHE A CA 1
ATOM 545 C C . PHE A 1 71 ? -3.169 7.901 -9.426 1.00 97.88 71 PHE A C 1
ATOM 547 O O . PHE A 1 71 ? -3.190 8.109 -8.218 1.00 97.88 71 PHE A O 1
ATOM 554 N N . ASN A 1 72 ? -3.700 6.791 -9.950 1.00 96.88 72 ASN A N 1
ATOM 555 C CA . ASN A 1 72 ? -4.415 5.794 -9.147 1.00 96.88 72 ASN A CA 1
ATOM 556 C C . ASN A 1 72 ? -3.524 5.141 -8.081 1.00 96.88 72 ASN A C 1
ATOM 558 O O . ASN A 1 72 ? -4.000 4.850 -6.987 1.00 96.88 72 ASN A O 1
ATOM 562 N N . VAL A 1 73 ? -2.237 4.943 -8.379 1.00 98.12 73 VAL A N 1
ATOM 563 C CA . VAL A 1 73 ? -1.256 4.422 -7.418 1.00 98.12 73 VAL A CA 1
ATOM 564 C C . VAL A 1 73 ? -1.008 5.447 -6.316 1.00 98.12 73 VAL A C 1
ATOM 566 O O . VAL A 1 73 ? -1.083 5.099 -5.142 1.00 98.12 73 VAL A O 1
ATOM 569 N N . HIS A 1 74 ? -0.836 6.725 -6.666 1.00 97.50 74 HIS A N 1
ATOM 570 C CA . HIS A 1 74 ? -0.734 7.798 -5.673 1.00 97.50 74 HIS A CA 1
ATOM 571 C C . HIS A 1 74 ? -1.980 7.889 -4.777 1.00 97.50 74 HIS A C 1
ATOM 573 O O . HIS A 1 74 ? -1.863 8.066 -3.563 1.00 97.50 74 HIS A O 1
ATOM 579 N N . GLN A 1 75 ? -3.177 7.723 -5.352 1.00 98.06 75 GLN A N 1
ATOM 580 C CA . GLN A 1 75 ? -4.434 7.807 -4.606 1.00 98.06 75 GLN A CA 1
ATOM 581 C C . GLN A 1 75 ? -4.553 6.777 -3.475 1.00 98.06 75 GLN A C 1
ATOM 583 O O . GLN A 1 75 ? -5.266 7.035 -2.502 1.00 98.06 75 GLN A O 1
ATOM 588 N N . LEU A 1 76 ? -3.819 5.661 -3.543 1.00 98.19 76 LEU A N 1
ATOM 589 C CA . LEU A 1 76 ? -3.781 4.667 -2.470 1.00 98.19 76 LEU A CA 1
ATOM 590 C C . LEU A 1 76 ? -3.314 5.267 -1.135 1.00 98.19 76 LEU A C 1
ATOM 592 O O . LEU A 1 76 ? -3.856 4.906 -0.093 1.00 98.19 76 LEU A O 1
ATOM 596 N N . LEU A 1 77 ? -2.402 6.247 -1.148 1.00 98.12 77 LEU A N 1
ATOM 597 C CA . LEU A 1 77 ? -1.923 6.927 0.066 1.00 98.12 77 LEU A CA 1
ATOM 598 C C . LEU A 1 77 ? -3.042 7.645 0.838 1.00 98.12 77 LEU A C 1
ATOM 600 O O . LEU A 1 77 ? -2.923 7.883 2.040 1.00 98.12 77 LEU A O 1
ATOM 604 N N . HIS A 1 78 ? -4.140 7.984 0.160 1.00 96.88 78 HIS A N 1
ATOM 605 C CA . HIS A 1 78 ? -5.256 8.727 0.745 1.00 96.88 78 HIS A CA 1
ATOM 606 C C . HIS A 1 78 ? -6.378 7.825 1.268 1.00 96.88 78 HIS A C 1
ATOM 608 O O . HIS A 1 78 ? -7.234 8.315 2.007 1.00 96.88 78 HIS A O 1
ATOM 614 N N . LEU A 1 79 ? -6.375 6.522 0.957 1.00 96.88 79 LEU A N 1
ATOM 615 C CA . LEU A 1 79 ? -7.419 5.590 1.408 1.00 96.88 79 LEU A CA 1
ATOM 616 C C . LEU A 1 79 ? -7.589 5.552 2.938 1.00 96.88 79 LEU A C 1
ATOM 618 O O . LEU A 1 79 ? -8.727 5.685 3.393 1.00 96.88 79 LEU A O 1
ATOM 622 N N . PRO A 1 80 ? -6.520 5.478 3.758 1.00 96.56 80 PRO A N 1
ATOM 623 C CA . PRO A 1 80 ? -6.665 5.485 5.215 1.00 96.56 80 PRO A CA 1
ATOM 624 C C . PRO A 1 80 ? -7.363 6.748 5.738 1.00 96.56 80 PRO A C 1
ATOM 626 O O . PRO A 1 80 ? -8.186 6.695 6.651 1.00 96.56 80 PRO A O 1
ATOM 629 N N . LYS A 1 81 ? -7.085 7.903 5.117 1.00 94.75 81 LYS A N 1
ATOM 630 C CA . LYS A 1 81 ? -7.716 9.183 5.466 1.00 94.75 81 LYS A CA 1
ATOM 631 C C . LYS A 1 81 ? -9.202 9.202 5.109 1.00 94.75 81 LYS A C 1
ATOM 633 O O . LYS A 1 81 ? -9.981 9.789 5.858 1.00 94.75 81 LYS A O 1
ATOM 638 N N . SER A 1 82 ? -9.588 8.601 3.985 1.00 96.31 82 SER A N 1
ATOM 639 C CA . SER A 1 82 ? -10.996 8.445 3.607 1.00 96.31 82 SER A CA 1
ATOM 640 C C . SER A 1 82 ? -11.729 7.555 4.605 1.00 96.31 82 SER A C 1
ATOM 642 O O . SER A 1 82 ? -12.765 7.964 5.120 1.00 96.31 82 SER A O 1
ATOM 644 N N . VAL A 1 83 ? -11.140 6.414 4.971 1.00 96.19 83 VAL A N 1
ATOM 645 C CA . VAL A 1 83 ? -11.730 5.482 5.943 1.00 96.19 83 VAL A CA 1
ATOM 646 C C . VAL A 1 83 ? -11.898 6.119 7.321 1.00 96.19 83 VAL A C 1
ATOM 648 O O . VAL A 1 83 ? -12.949 6.013 7.946 1.00 96.19 83 VAL A O 1
ATOM 651 N N . ALA A 1 84 ? -10.901 6.878 7.779 1.00 93.44 84 ALA A N 1
ATOM 652 C CA . ALA A 1 84 ? -10.995 7.607 9.043 1.00 93.44 84 ALA A CA 1
ATOM 653 C C . ALA A 1 84 ? -12.146 8.635 9.080 1.00 93.44 84 ALA A C 1
ATOM 655 O O . ALA A 1 84 ? -12.600 9.000 10.162 1.00 93.44 84 ALA A O 1
ATOM 656 N N . LYS A 1 85 ? -12.593 9.128 7.918 1.00 94.44 85 LYS A N 1
ATOM 657 C CA . LYS A 1 85 ? -13.657 10.137 7.805 1.00 94.44 85 LYS A CA 1
ATOM 658 C C . LYS A 1 85 ? -15.030 9.547 7.514 1.00 94.44 85 LYS A C 1
ATOM 660 O O . LYS A 1 85 ? -16.023 10.136 7.927 1.00 94.44 85 LYS A O 1
ATOM 665 N N . LEU A 1 86 ? -15.078 8.461 6.748 1.00 95.75 86 LEU A N 1
ATOM 666 C CA . LEU A 1 86 ? -16.307 7.932 6.156 1.00 95.75 86 LEU A CA 1
ATOM 667 C C . LEU A 1 86 ? -16.718 6.574 6.742 1.00 95.75 86 LEU A C 1
ATOM 669 O O . LEU A 1 86 ? -17.829 6.128 6.483 1.00 95.75 86 LEU A O 1
ATOM 673 N N . GLY A 1 87 ? -15.862 5.958 7.561 1.00 90.25 87 GLY A N 1
ATOM 674 C CA . GLY A 1 87 ? -16.021 4.579 8.021 1.00 90.25 87 GLY A CA 1
ATOM 675 C C . GLY A 1 87 ? -15.230 3.587 7.156 1.00 90.25 87 GLY A C 1
ATOM 676 O O . GLY A 1 87 ? -14.573 4.009 6.202 1.00 90.25 87 GLY A O 1
ATOM 677 N N . PRO A 1 88 ? -15.236 2.288 7.515 1.00 86.88 88 PRO A N 1
ATOM 678 C CA . PRO A 1 88 ? -14.629 1.215 6.719 1.00 86.88 88 PRO A CA 1
ATOM 679 C C . PRO A 1 88 ? -15.022 1.266 5.235 1.00 86.88 88 PRO A C 1
ATOM 681 O O . PRO A 1 88 ? -16.089 1.787 4.905 1.00 86.88 88 PRO A O 1
ATOM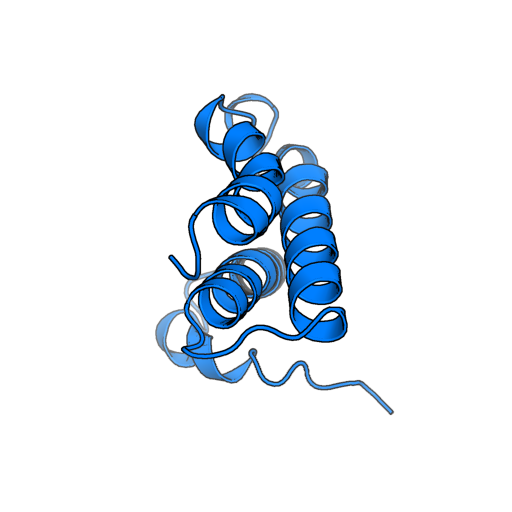 684 N N . LEU A 1 89 ? -14.131 0.769 4.365 1.00 82.38 89 LEU A N 1
ATOM 685 C CA . LEU A 1 89 ? -14.351 0.724 2.910 1.00 82.38 89 LEU A CA 1
ATOM 686 C C . LEU A 1 89 ? -15.596 -0.079 2.514 1.00 82.38 89 LEU A C 1
ATOM 688 O O . LEU A 1 89 ? -15.877 -1.099 3.180 1.00 82.38 89 LEU A O 1
#

pLDDT: mean 89.28, std 15.75, range [31.17, 98.56]

Organism: Haemaphysalis longicornis (NCBI:txid44386)

Sequence (89 aa):
MEMVDPFLGYTPCLDGILADICQNHLCLRVGAVHILLKDSITRCDMRNAMNKLSEFVLQMEDLYGKGAMTFNVHQLLHLPKSVAKLGPL